Protein AF-A0A2X2T0S1-F1 (afdb_monomer)

Radius of gyration: 16.25 Å; Cα contacts (8 Å, |Δi|>4): 67; chains: 1; bounding box: 41×20×40 Å

pLDDT: mean 91.29, std 3.57, range [80.0, 97.25]

Solvent-accessible surface area (backbone atoms only — not comparable to full-atom values): 4638 Å² total; per-residue (Å²): 109,73,67,48,50,75,68,70,46,51,70,60,59,58,59,17,46,49,49,69,77,64,55,64,55,57,48,81,77,37,67,68,59,50,49,52,37,72,70,38,88,84,63,82,42,55,79,52,99,44,77,64,42,36,71,54,37,65,61,47,52,51,50,30,52,50,48,27,54,48,30,48,57,53,38,73,75,75,111

Organism: NCBI:txid158822

Secondary structure (DSSP, 8-state):
-HHHHHTT--HHHHHHTGGGG--TTTSTTSHHHHHHHHT-TTS-----SSTT-STTHHHHHHHHHHHHHHHHHHHHHH-

Structure (mmCIF, N/CA/C/O backbone):
data_AF-A0A2X2T0S1-F1
#
_entry.id   AF-A0A2X2T0S1-F1
#
loop_
_atom_site.group_PDB
_atom_site.id
_atom_site.type_symbol
_atom_site.label_atom_id
_atom_site.label_alt_id
_atom_site.label_comp_id
_atom_site.label_asy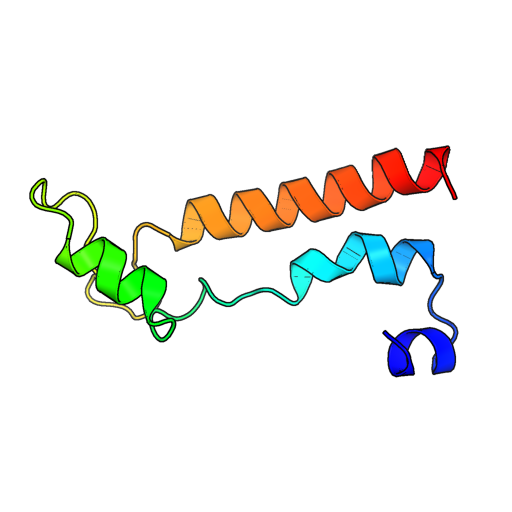m_id
_atom_site.label_entity_id
_atom_site.label_seq_id
_atom_site.pdbx_PDB_ins_code
_atom_site.Cartn_x
_atom_site.Cartn_y
_atom_site.Cartn_z
_atom_site.occupancy
_atom_site.B_iso_or_equiv
_atom_site.auth_seq_id
_atom_site.auth_comp_id
_atom_site.auth_asym_id
_atom_site.auth_atom_id
_atom_site.pdbx_PDB_model_num
ATOM 1 N N . MET A 1 1 ? 16.698 0.635 -3.652 1.00 80.00 1 MET A N 1
ATOM 2 C CA . MET A 1 1 ? 16.980 0.994 -5.061 1.00 80.00 1 MET A CA 1
ATOM 3 C C . MET A 1 1 ? 18.384 0.599 -5.515 1.00 80.00 1 MET A C 1
ATOM 5 O O . MET A 1 1 ? 18.445 -0.152 -6.477 1.00 80.00 1 MET A O 1
ATOM 9 N N . PRO A 1 2 ? 19.492 0.969 -4.835 1.00 83.38 2 PRO A N 1
ATOM 10 C CA . PRO A 1 2 ? 20.842 0.615 -5.306 1.00 83.38 2 PRO A CA 1
ATOM 11 C C . PRO A 1 2 ? 21.067 -0.898 -5.448 1.00 83.38 2 PRO A C 1
ATOM 13 O O . PRO A 1 2 ? 21.588 -1.352 -6.457 1.00 83.38 2 PRO A O 1
ATOM 16 N N . MET A 1 3 ? 20.579 -1.685 -4.481 1.00 86.38 3 MET A N 1
ATOM 17 C CA . MET A 1 3 ? 20.662 -3.151 -4.522 1.00 86.38 3 MET A CA 1
ATOM 18 C C . MET A 1 3 ? 19.885 -3.766 -5.699 1.00 86.38 3 MET A C 1
ATOM 20 O O . MET A 1 3 ? 20.385 -4.665 -6.356 1.00 86.38 3 MET A O 1
ATOM 24 N N . ALA A 1 4 ? 18.680 -3.273 -6.003 1.00 85.38 4 ALA A N 1
ATOM 25 C CA . ALA A 1 4 ? 17.878 -3.806 -7.109 1.00 85.38 4 ALA A CA 1
ATOM 26 C C . ALA A 1 4 ? 18.558 -3.565 -8.469 1.00 85.38 4 ALA A C 1
ATOM 28 O O . ALA A 1 4 ? 18.599 -4.462 -9.304 1.00 85.38 4 ALA A O 1
ATOM 29 N N . LEU A 1 5 ? 19.157 -2.385 -8.658 1.00 87.50 5 LEU A N 1
ATOM 30 C CA . LEU A 1 5 ? 19.920 -2.067 -9.868 1.00 87.50 5 LEU A CA 1
ATOM 31 C C . LEU A 1 5 ? 21.214 -2.892 -9.966 1.00 87.50 5 LEU A C 1
ATOM 33 O O . LEU A 1 5 ? 21.581 -3.320 -11.056 1.00 87.50 5 LEU A O 1
ATOM 37 N N . ALA A 1 6 ? 21.874 -3.171 -8.836 1.00 90.31 6 ALA A N 1
ATOM 38 C CA . ALA A 1 6 ? 23.034 -4.065 -8.789 1.00 90.31 6 ALA A CA 1
ATOM 39 C C . ALA A 1 6 ? 22.680 -5.516 -9.171 1.00 90.31 6 ALA A C 1
ATOM 41 O O . ALA A 1 6 ? 23.511 -6.224 -9.731 1.00 90.31 6 ALA A O 1
ATOM 42 N N . LEU A 1 7 ? 21.436 -5.935 -8.922 1.00 91.50 7 LEU A N 1
ATOM 43 C CA . LEU A 1 7 ? 20.870 -7.222 -9.341 1.00 91.50 7 LEU A CA 1
ATOM 44 C C . LEU A 1 7 ? 20.283 -7.191 -10.765 1.00 91.50 7 LEU A C 1
ATOM 46 O O . LEU A 1 7 ? 19.429 -8.015 -11.078 1.00 91.50 7 LEU A O 1
ATOM 50 N N . SER A 1 8 ? 20.688 -6.216 -11.590 1.00 89.50 8 SER A N 1
ATOM 51 C CA . SER A 1 8 ? 20.245 -6.026 -12.981 1.00 89.50 8 SER A CA 1
ATOM 52 C C . SER A 1 8 ? 18.725 -5.935 -13.190 1.00 89.50 8 SER A C 1
ATOM 54 O O . SER A 1 8 ? 18.225 -6.159 -14.294 1.00 89.50 8 SER A O 1
ATOM 56 N N . VAL A 1 9 ? 17.972 -5.533 -12.159 1.00 90.75 9 VAL A N 1
ATOM 57 C CA . VAL A 1 9 ? 16.547 -5.206 -12.299 1.00 90.75 9 VAL A CA 1
ATOM 58 C C . VAL A 1 9 ? 16.406 -3.931 -13.126 1.00 90.75 9 VAL A C 1
ATOM 60 O O . VAL A 1 9 ? 17.119 -2.951 -12.896 1.00 90.75 9 VAL A O 1
ATOM 63 N N . SER A 1 10 ? 15.462 -3.920 -14.073 1.00 92.25 10 SER A N 1
ATOM 64 C CA . SER A 1 10 ? 15.233 -2.737 -14.906 1.00 92.25 10 SER A CA 1
ATOM 65 C C . SER A 1 10 ? 14.847 -1.518 -14.045 1.00 92.25 10 SER A C 1
ATOM 67 O O . SER A 1 10 ? 14.082 -1.669 -13.081 1.00 92.25 10 SER A O 1
ATOM 69 N N . PRO A 1 11 ? 15.322 -0.299 -14.377 1.00 90.31 11 PRO A N 1
ATOM 70 C CA . PRO A 1 11 ? 14.929 0.914 -13.661 1.00 90.31 11 PRO A CA 1
ATOM 71 C C . PRO A 1 11 ? 13.410 1.109 -13.628 1.00 90.31 11 PRO A C 1
ATOM 73 O O . PRO A 1 11 ? 12.864 1.452 -12.582 1.00 90.31 11 PRO A O 1
ATOM 76 N N . LEU A 1 12 ? 12.728 0.801 -14.738 1.00 92.50 12 LEU A N 1
ATOM 77 C CA . LEU A 1 12 ? 11.270 0.836 -14.832 1.00 92.50 12 LEU A CA 1
ATOM 78 C C . LEU A 1 12 ? 10.625 -0.075 -13.785 1.00 92.50 12 LEU A C 1
ATOM 80 O O . LEU A 1 12 ? 9.802 0.383 -12.998 1.00 92.50 12 LEU A O 1
ATOM 84 N N . THR A 1 13 ? 11.022 -1.350 -13.734 1.00 92.31 13 THR A N 1
ATOM 85 C CA . THR A 1 13 ? 10.484 -2.308 -12.760 1.00 92.31 13 THR A CA 1
ATOM 86 C C . THR A 1 13 ? 10.754 -1.838 -11.338 1.00 92.31 13 THR A C 1
ATOM 88 O O . THR A 1 13 ? 9.849 -1.879 -10.508 1.00 92.31 13 THR A O 1
ATOM 91 N N . ALA A 1 14 ? 11.966 -1.360 -11.052 1.00 91.62 14 ALA A N 1
ATOM 92 C CA . ALA A 1 14 ? 12.345 -0.913 -9.718 1.00 91.62 14 ALA A CA 1
ATOM 93 C C . ALA A 1 14 ? 11.505 0.290 -9.248 1.00 91.62 14 ALA A C 1
ATOM 95 O O . ALA A 1 14 ? 11.087 0.330 -8.093 1.00 91.62 14 ALA A O 1
ATOM 96 N N . VAL A 1 15 ? 11.241 1.256 -10.134 1.00 91.50 15 VAL A N 1
ATOM 97 C CA . VAL A 1 15 ? 10.433 2.444 -9.817 1.00 91.50 15 VAL A CA 1
ATOM 98 C C . VAL A 1 15 ? 8.950 2.087 -9.721 1.00 91.50 15 VAL A C 1
ATOM 100 O O . VAL A 1 15 ? 8.310 2.410 -8.722 1.00 91.50 15 VAL A O 1
ATOM 103 N N . ALA A 1 16 ? 8.411 1.371 -10.710 1.00 93.88 16 ALA A N 1
ATOM 104 C CA . ALA A 1 16 ? 6.996 1.006 -10.757 1.00 93.88 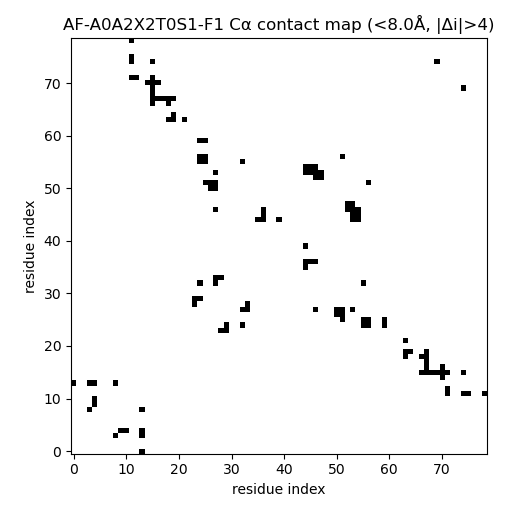16 ALA A CA 1
ATOM 105 C C . ALA A 1 16 ? 6.568 0.135 -9.564 1.00 93.88 16 ALA A C 1
ATOM 107 O O . ALA A 1 16 ? 5.467 0.289 -9.045 1.00 93.88 16 ALA A O 1
ATOM 108 N N . SER A 1 17 ? 7.444 -0.751 -9.081 1.00 92.75 17 SER A N 1
ATOM 109 C CA . SER A 1 17 ? 7.150 -1.628 -7.939 1.00 92.75 17 SER A CA 1
ATOM 110 C C . SER A 1 17 ? 7.493 -1.029 -6.570 1.00 92.75 17 SER A C 1
ATOM 112 O O . SER A 1 17 ? 7.227 -1.661 -5.549 1.00 92.75 17 SER A O 1
ATOM 114 N N . PHE A 1 18 ? 8.020 0.198 -6.498 1.00 91.50 18 PHE A N 1
ATOM 115 C CA . PHE A 1 18 ? 8.426 0.810 -5.227 1.00 91.50 18 PHE A CA 1
ATOM 116 C C . PHE A 1 18 ? 7.272 0.930 -4.217 1.00 91.50 18 PHE A C 1
ATOM 118 O O . PHE A 1 18 ? 7.446 0.682 -3.024 1.00 91.50 18 PHE A O 1
ATOM 125 N N . ALA A 1 19 ? 6.062 1.244 -4.685 1.00 90.75 19 ALA A N 1
ATOM 126 C CA . ALA A 1 19 ? 4.887 1.308 -3.816 1.00 90.75 19 ALA A CA 1
ATOM 127 C C . ALA A 1 19 ? 4.553 -0.051 -3.165 1.00 90.75 19 ALA A C 1
ATOM 129 O O . ALA A 1 19 ? 4.040 -0.080 -2.048 1.00 90.75 19 ALA A O 1
ATOM 130 N N . ALA A 1 20 ? 4.903 -1.176 -3.802 1.00 92.00 20 ALA A N 1
ATOM 131 C CA . ALA A 1 20 ? 4.618 -2.517 -3.289 1.00 92.00 20 ALA A CA 1
ATOM 132 C C . ALA A 1 20 ? 5.378 -2.856 -1.997 1.00 92.00 20 ALA A C 1
ATOM 134 O O . ALA A 1 20 ? 4.910 -3.680 -1.215 1.00 92.00 20 ALA A O 1
ATOM 135 N N . VAL A 1 21 ? 6.521 -2.209 -1.736 1.00 90.50 21 VAL A N 1
ATOM 136 C CA . VAL A 1 21 ? 7.273 -2.399 -0.481 1.00 90.50 21 VAL A CA 1
ATOM 137 C C . VAL A 1 21 ? 6.823 -1.455 0.640 1.00 90.50 21 VAL A C 1
ATOM 139 O O . VAL A 1 21 ? 7.281 -1.576 1.774 1.00 90.50 21 VAL A O 1
ATOM 142 N N . SER A 1 22 ? 5.892 -0.540 0.358 1.00 85.12 22 SER A N 1
ATOM 143 C CA . SER A 1 22 ? 5.367 0.439 1.318 1.00 85.12 22 SER A CA 1
ATOM 144 C C . SER A 1 22 ? 4.099 -0.079 2.012 1.00 85.12 22 SER A C 1
ATOM 146 O O . SER A 1 22 ? 3.021 0.499 1.916 1.00 85.12 22 SER A O 1
ATOM 148 N N . GLY A 1 23 ? 4.237 -1.192 2.737 1.00 86.56 23 GLY A N 1
ATOM 149 C CA . GLY A 1 23 ? 3.154 -1.889 3.448 1.00 86.56 23 GLY A CA 1
ATOM 150 C C . GLY A 1 23 ? 2.862 -1.375 4.862 1.00 86.56 23 GLY A C 1
ATOM 151 O O . GLY A 1 23 ? 2.400 -2.143 5.700 1.00 86.56 23 GLY A O 1
ATOM 152 N N . LEU A 1 24 ? 3.144 -0.103 5.163 1.00 89.19 24 LEU A N 1
ATOM 153 C CA . LEU A 1 24 ? 3.033 0.465 6.522 1.00 89.19 24 LEU A CA 1
ATOM 154 C C . LEU A 1 24 ? 1.610 0.413 7.101 1.00 89.19 24 LEU A C 1
ATOM 156 O O . LEU A 1 24 ? 1.430 0.540 8.306 1.00 89.19 24 LEU A O 1
ATOM 160 N N . PHE A 1 25 ? 0.611 0.209 6.244 1.00 90.94 25 PHE A N 1
ATOM 161 C CA . PHE A 1 25 ? -0.791 0.061 6.616 1.00 90.94 25 PHE A CA 1
ATOM 162 C C . PHE A 1 25 ? -1.219 -1.379 6.901 1.00 90.94 25 PHE A C 1
ATOM 164 O O . PHE A 1 25 ? -2.360 -1.575 7.282 1.00 90.94 25 PHE A O 1
ATOM 171 N N . ILE A 1 26 ? -0.363 -2.382 6.689 1.00 91.44 26 ILE A N 1
ATOM 172 C CA . ILE A 1 26 ? -0.730 -3.799 6.848 1.00 91.44 26 ILE A CA 1
ATOM 173 C C . ILE A 1 26 ? -0.853 -4.178 8.325 1.00 91.44 26 ILE A C 1
ATOM 175 O O . ILE A 1 26 ? -1.739 -4.942 8.699 1.00 91.44 26 ILE A O 1
ATOM 179 N N . LEU A 1 27 ? 0.064 -3.673 9.149 1.00 92.00 27 LEU A N 1
ATOM 180 C CA . LEU A 1 27 ? 0.020 -3.834 10.595 1.00 92.00 27 LEU A CA 1
ATOM 181 C C . LEU A 1 27 ? -0.332 -2.480 11.218 1.00 92.00 27 LEU A C 1
ATOM 183 O O . LEU A 1 27 ? 0.255 -1.468 10.829 1.00 92.00 27 LEU A O 1
ATOM 187 N N . PRO A 1 28 ? -1.211 -2.432 12.230 1.00 86.56 28 PRO A N 1
ATOM 188 C CA . PRO A 1 28 ? -1.605 -1.200 12.903 1.00 86.56 28 PRO A CA 1
ATOM 189 C C . PRO A 1 28 ? -0.527 -0.734 13.901 1.00 86.56 28 PRO A C 1
ATOM 191 O O . PRO A 1 28 ? -0.824 -0.357 15.029 1.00 86.56 28 PRO A O 1
ATOM 194 N N . THR A 1 29 ? 0.746 -0.798 13.508 1.00 88.44 29 THR A N 1
ATOM 195 C CA . THR A 1 29 ? 1.901 -0.352 14.300 1.00 88.44 29 THR A CA 1
ATOM 196 C C . THR A 1 29 ? 2.349 1.055 13.918 1.00 88.44 29 THR A C 1
ATOM 198 O O . THR A 1 29 ? 3.155 1.657 14.626 1.00 88.44 29 THR A O 1
ATOM 201 N N . TYR A 1 30 ? 1.838 1.595 12.807 1.00 89.88 30 TYR A N 1
ATOM 202 C CA . TYR A 1 30 ? 2.221 2.915 12.332 1.00 89.88 30 TYR A CA 1
ATOM 203 C C . TYR A 1 30 ? 1.518 4.015 13.151 1.00 89.88 30 TYR A C 1
ATOM 205 O O . TYR A 1 30 ? 0.282 4.037 13.185 1.00 89.88 30 TYR A O 1
ATOM 213 N N . PRO A 1 31 ? 2.259 4.941 13.798 1.00 91.75 31 PRO A N 1
ATOM 214 C CA . PRO A 1 31 ? 1.677 5.900 14.741 1.00 91.75 31 PRO A CA 1
ATOM 215 C C . PRO A 1 31 ? 0.555 6.751 14.150 1.00 91.75 31 PRO A C 1
ATOM 217 O O . PRO A 1 31 ? -0.408 7.063 14.842 1.00 91.75 31 PRO A O 1
ATOM 220 N N . THR A 1 32 ? 0.641 7.092 12.864 1.00 91.69 32 THR A N 1
ATOM 221 C CA . THR A 1 32 ? -0.375 7.909 12.191 1.00 91.69 32 THR A CA 1
ATOM 222 C C . THR A 1 32 ? -1.699 7.172 12.002 1.00 91.69 32 THR A C 1
ATOM 224 O O . THR A 1 32 ? -2.747 7.800 12.101 1.00 91.69 32 THR A O 1
ATOM 227 N N . LEU A 1 33 ? -1.685 5.850 11.798 1.00 90.75 33 LEU A N 1
ATOM 228 C CA . LEU A 1 33 ? -2.908 5.042 11.699 1.00 90.75 33 LEU A CA 1
ATOM 229 C C . LEU A 1 33 ? -3.589 4.920 13.055 1.00 90.75 33 LEU A C 1
ATOM 231 O O . LEU A 1 33 ? -4.799 5.091 13.158 1.00 90.75 33 LEU A O 1
ATOM 235 N N . VAL A 1 34 ? -2.803 4.666 14.104 1.00 91.12 34 VAL A N 1
ATOM 236 C CA . VAL A 1 34 ? -3.321 4.603 15.475 1.00 91.12 34 VAL A CA 1
ATOM 237 C C . VAL A 1 34 ? -3.903 5.957 15.872 1.00 91.12 34 VAL A C 1
ATOM 239 O O . VAL A 1 34 ? -5.019 6.012 16.377 1.00 91.12 34 VAL A O 1
ATOM 242 N N . ALA A 1 35 ? -3.199 7.050 15.577 1.00 92.75 35 ALA A N 1
ATOM 243 C CA . ALA A 1 35 ? -3.684 8.399 15.832 1.00 92.75 35 ALA A CA 1
ATOM 244 C C . ALA A 1 35 ? -4.979 8.704 15.056 1.00 92.75 35 ALA A C 1
ATOM 246 O O . ALA A 1 35 ? -5.905 9.260 15.635 1.00 92.75 35 ALA A O 1
ATOM 247 N N . ALA A 1 36 ? -5.082 8.290 13.787 1.00 91.56 36 ALA A N 1
ATOM 248 C CA . ALA A 1 36 ? -6.300 8.456 12.992 1.00 91.56 36 ALA A CA 1
ATOM 249 C C . ALA A 1 36 ? -7.505 7.718 13.601 1.00 91.56 36 ALA A C 1
ATOM 251 O O . ALA A 1 36 ? -8.591 8.281 13.641 1.00 91.56 36 ALA A O 1
ATOM 252 N N . VAL A 1 37 ? -7.305 6.504 14.129 1.00 91.94 37 VAL A N 1
ATOM 253 C CA . VAL A 1 37 ? -8.355 5.755 14.849 1.00 91.94 37 VAL A CA 1
ATOM 254 C C . VAL A 1 37 ? -8.756 6.450 16.149 1.00 91.94 37 VAL A C 1
ATOM 256 O O . VAL A 1 37 ? -9.929 6.468 16.497 1.00 91.94 37 VAL A O 1
ATOM 259 N N . GLN A 1 38 ? -7.794 7.005 16.892 1.00 91.12 38 GLN A N 1
ATOM 260 C CA . GLN A 1 38 ? -8.073 7.684 18.164 1.00 91.12 38 GLN A CA 1
ATOM 261 C C . GLN A 1 38 ? -8.783 9.031 17.982 1.00 91.12 38 GLN A C 1
ATOM 263 O O . GLN A 1 38 ? -9.524 9.440 18.866 1.00 91.12 38 GLN A O 1
ATOM 268 N N . MET A 1 39 ? -8.549 9.717 16.861 1.00 94.19 39 MET A N 1
ATOM 269 C CA . MET A 1 39 ? -9.188 10.996 16.529 1.00 94.19 39 MET A CA 1
ATOM 270 C C . MET A 1 39 ? -10.554 10.836 15.844 1.00 94.19 39 MET A C 1
ATOM 272 O O . MET A 1 39 ? -11.193 11.835 15.524 1.00 94.19 39 MET A O 1
ATOM 276 N N . ASP A 1 40 ? -10.999 9.608 15.572 1.00 94.31 40 ASP A N 1
ATOM 277 C CA . ASP A 1 40 ? -12.272 9.365 14.904 1.00 94.31 40 ASP A CA 1
ATOM 278 C C . ASP A 1 40 ? -13.447 9.278 15.889 1.00 94.31 40 ASP A C 1
ATOM 280 O O . ASP A 1 40 ? -13.799 8.210 16.397 1.00 94.31 40 ASP A O 1
ATOM 284 N N . ASP A 1 41 ? -14.123 10.410 16.077 1.00 93.00 41 ASP A N 1
ATOM 285 C CA . ASP A 1 41 ? -15.317 10.520 16.921 1.00 93.00 41 ASP A CA 1
ATOM 286 C C . ASP A 1 41 ? -16.557 9.816 16.333 1.00 93.00 41 ASP A C 1
ATOM 288 O O . ASP A 1 41 ? -17.536 9.571 17.042 1.00 93.00 41 ASP A O 1
ATOM 292 N N . THR A 1 42 ? -16.547 9.454 15.042 1.00 93.69 42 THR A N 1
ATOM 293 C CA . THR A 1 42 ? -17.669 8.738 14.405 1.00 93.69 42 THR A CA 1
ATOM 294 C C . THR A 1 42 ? -17.681 7.248 14.753 1.00 93.69 42 THR A C 1
ATOM 296 O O . THR A 1 42 ? -18.696 6.567 14.589 1.00 93.69 42 THR A O 1
ATOM 299 N N . GLY A 1 43 ? -16.546 6.720 15.227 1.00 86.50 43 GLY A N 1
ATOM 300 C CA . GLY A 1 43 ? -16.358 5.304 15.524 1.00 86.50 43 GLY A CA 1
ATOM 301 C C . GLY A 1 43 ? -16.415 4.395 14.292 1.00 86.50 43 GLY A C 1
ATOM 302 O O . GLY A 1 43 ? -16.628 3.184 14.454 1.00 86.50 43 GLY A O 1
ATOM 303 N N . THR A 1 44 ? -16.255 4.961 13.089 1.00 87.62 44 THR A N 1
ATOM 304 C CA . THR A 1 44 ? -16.217 4.232 11.810 1.00 87.62 44 THR A CA 1
ATOM 305 C C . THR A 1 44 ? -14.872 3.551 11.583 1.00 87.62 44 THR A C 1
ATOM 307 O O . THR A 1 44 ? -14.790 2.537 10.889 1.00 87.62 44 THR A O 1
ATOM 310 N N . THR A 1 45 ? -13.823 4.050 12.229 1.00 90.25 45 THR A N 1
ATOM 311 C CA . THR A 1 45 ? -12.483 3.495 12.205 1.00 90.25 45 THR A CA 1
ATOM 312 C C . THR A 1 45 ? -12.154 2.873 13.554 1.00 90.25 45 THR A C 1
ATOM 314 O O . THR A 1 45 ? -12.040 3.537 14.577 1.00 90.25 45 THR A O 1
ATOM 317 N N . ARG A 1 46 ? -12.035 1.542 13.583 1.00 88.75 46 ARG A N 1
ATOM 318 C CA . ARG A 1 46 ? -11.620 0.789 14.774 1.00 88.75 46 ARG A CA 1
ATOM 319 C C . ARG A 1 46 ? -10.718 -0.365 14.383 1.00 88.75 46 ARG A C 1
ATOM 321 O O . ARG A 1 46 ? -10.864 -0.944 13.308 1.00 88.75 46 ARG A O 1
ATOM 328 N N . ILE A 1 47 ? -9.809 -0.715 15.286 1.00 90.25 47 ILE A N 1
ATOM 329 C CA . ILE A 1 47 ? -9.051 -1.961 15.190 1.00 90.25 47 ILE A CA 1
ATOM 330 C C . ILE A 1 47 ? -9.942 -3.073 15.748 1.00 90.25 47 ILE A C 1
ATOM 332 O O . ILE A 1 47 ? -10.410 -2.998 16.883 1.00 90.25 47 ILE A O 1
ATOM 336 N N . GLY A 1 48 ? -10.226 -4.075 14.922 1.00 86.75 48 GLY A N 1
ATOM 337 C CA . GLY A 1 48 ? -11.052 -5.219 15.279 1.00 86.75 48 GLY A CA 1
ATOM 338 C C . GLY A 1 48 ? -10.288 -6.297 16.052 1.00 86.75 48 GLY A C 1
ATOM 339 O O . GLY A 1 48 ? -9.180 -6.102 16.540 1.00 86.75 48 GLY A O 1
ATOM 340 N N . LYS A 1 49 ? -10.884 -7.493 16.130 1.00 86.50 49 LYS A N 1
ATOM 341 C CA . LYS A 1 49 ? -10.320 -8.645 16.863 1.00 86.50 49 LYS A CA 1
ATOM 342 C C . LYS A 1 49 ? -8.976 -9.145 16.308 1.00 86.50 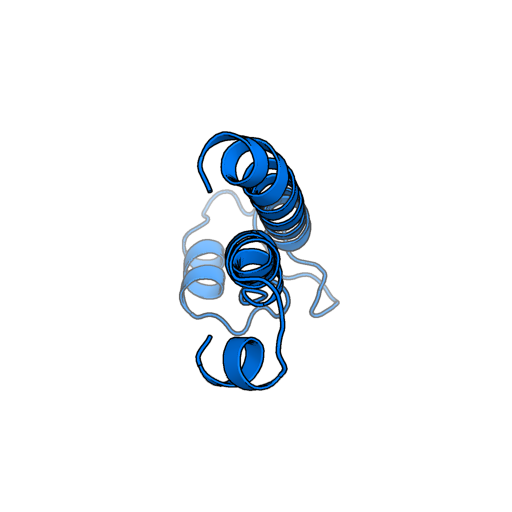49 LYS A C 1
ATOM 344 O O . LYS A 1 49 ? -8.194 -9.735 17.046 1.00 86.50 49 LYS A O 1
ATOM 349 N N . PHE A 1 50 ? -8.731 -8.964 15.012 1.00 86.88 50 PHE A N 1
ATOM 350 C CA . PHE A 1 50 ? -7.523 -9.436 14.335 1.00 86.88 50 PHE A CA 1
ATOM 351 C C . PHE A 1 50 ? -6.639 -8.258 13.944 1.00 86.88 50 PHE A C 1
ATOM 353 O O . PHE A 1 50 ? -7.151 -7.199 13.594 1.00 86.88 50 PHE A O 1
ATOM 360 N N . VAL A 1 51 ? -5.323 -8.476 13.920 1.00 85.75 51 VAL A N 1
ATOM 361 C CA . VAL A 1 51 ? -4.329 -7.435 13.607 1.00 85.75 51 VAL A CA 1
ATOM 362 C C . VAL A 1 51 ? -4.574 -6.795 12.235 1.00 85.75 51 VAL A C 1
ATOM 364 O O . VAL A 1 51 ? -4.453 -5.586 12.109 1.00 85.75 51 VAL A O 1
ATOM 367 N N . PHE A 1 52 ? -5.000 -7.575 11.239 1.00 87.75 52 PHE A N 1
ATOM 368 C CA . PHE A 1 52 ? -5.320 -7.086 9.888 1.00 87.75 52 PHE A CA 1
ATOM 369 C C . PHE A 1 52 ? -6.741 -6.516 9.745 1.00 87.75 52 PHE A C 1
ATOM 371 O O . PHE A 1 52 ? -7.101 -5.988 8.696 1.00 87.75 52 PHE A O 1
ATOM 378 N N . ASN A 1 53 ? -7.586 -6.658 10.768 1.00 90.62 53 ASN A N 1
ATOM 379 C CA . ASN A 1 53 ? -8.978 -6.228 10.714 1.00 90.62 53 ASN A CA 1
ATOM 380 C C . ASN A 1 53 ? -9.088 -4.756 11.128 1.00 90.62 53 ASN A C 1
ATOM 382 O O . ASN A 1 53 ? -9.493 -4.445 12.246 1.00 90.62 53 ASN A O 1
ATOM 386 N N . HIS A 1 54 ? -8.682 -3.857 10.237 1.00 92.44 54 HIS A N 1
ATOM 387 C CA . HIS A 1 54 ? -8.779 -2.412 10.428 1.00 92.44 54 HIS A CA 1
ATOM 388 C C . HIS A 1 54 ? -9.150 -1.719 9.101 1.00 92.44 54 HIS A C 1
ATOM 390 O O . HIS A 1 54 ? -8.809 -2.215 8.020 1.00 92.44 54 HIS A O 1
ATOM 396 N N . PRO A 1 55 ? -9.796 -0.542 9.141 1.00 91.44 55 PRO A N 1
ATOM 397 C CA . PRO A 1 55 ? -10.370 0.113 7.957 1.00 91.44 55 PRO A CA 1
ATOM 398 C C . PRO A 1 55 ? -9.340 0.497 6.888 1.00 91.44 55 PRO A C 1
ATOM 400 O O . PRO A 1 55 ? -9.691 0.613 5.722 1.00 91.44 55 PRO A O 1
ATOM 403 N N . PHE A 1 56 ? -8.066 0.661 7.253 1.00 92.75 56 PHE A N 1
ATOM 404 C CA . PHE A 1 56 ? -7.008 1.094 6.331 1.00 92.75 56 PHE A CA 1
ATOM 405 C C . PHE A 1 56 ? -6.457 -0.015 5.431 1.00 92.75 56 PHE A C 1
ATOM 407 O O . PHE A 1 56 ? -5.712 0.284 4.501 1.00 92.75 56 PHE A O 1
ATOM 414 N N . PHE A 1 57 ? -6.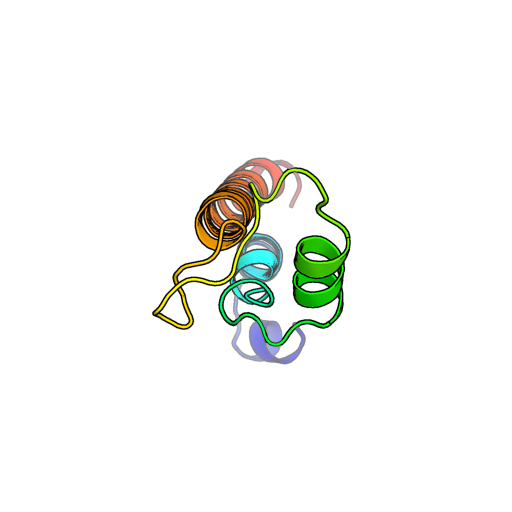818 -1.281 5.676 1.00 93.25 57 PHE A N 1
ATOM 415 C CA . PHE A 1 57 ? -6.262 -2.403 4.922 1.00 93.25 57 PHE A CA 1
ATOM 416 C C . PHE A 1 57 ? -6.714 -2.357 3.460 1.00 93.25 57 PHE A C 1
ATOM 418 O O . PHE A 1 57 ? -5.887 -2.290 2.558 1.00 93.25 57 PHE A O 1
ATOM 425 N N . ILE A 1 58 ? -8.030 -2.305 3.227 1.00 93.56 58 ILE A N 1
ATOM 426 C CA . ILE A 1 58 ? -8.603 -2.302 1.873 1.00 93.56 58 ILE A CA 1
ATOM 427 C C . ILE A 1 58 ? -8.173 -1.051 1.083 1.00 93.56 58 ILE A C 1
ATOM 429 O O . ILE A 1 58 ? -7.624 -1.222 -0.007 1.00 93.56 58 ILE A O 1
ATOM 433 N N . PRO A 1 59 ? -8.329 0.190 1.597 1.00 93.19 59 PRO A N 1
ATOM 434 C CA . PRO A 1 59 ? -7.900 1.385 0.873 1.00 93.19 59 PRO A CA 1
ATOM 435 C C . PRO A 1 59 ? -6.392 1.404 0.605 1.00 93.19 59 PRO A C 1
ATOM 437 O O . PRO A 1 59 ? -5.974 1.765 -0.493 1.00 93.19 59 PRO A O 1
ATOM 440 N N . GLY A 1 60 ? -5.574 0.977 1.575 1.00 93.62 60 GLY A N 1
ATOM 441 C CA . GLY A 1 60 ? -4.124 0.899 1.413 1.00 93.62 60 GLY A CA 1
ATOM 442 C C . GLY A 1 60 ? -3.720 -0.095 0.326 1.00 93.62 60 GLY A C 1
ATOM 443 O O . GLY A 1 60 ? -2.947 0.249 -0.567 1.00 93.62 60 GLY A O 1
ATOM 444 N N . THR A 1 61 ? -4.297 -1.302 0.333 1.00 94.88 61 THR A N 1
ATOM 445 C CA . THR A 1 61 ? -4.034 -2.313 -0.700 1.00 94.88 61 THR A CA 1
ATOM 446 C C . THR A 1 61 ? -4.476 -1.828 -2.077 1.00 94.88 6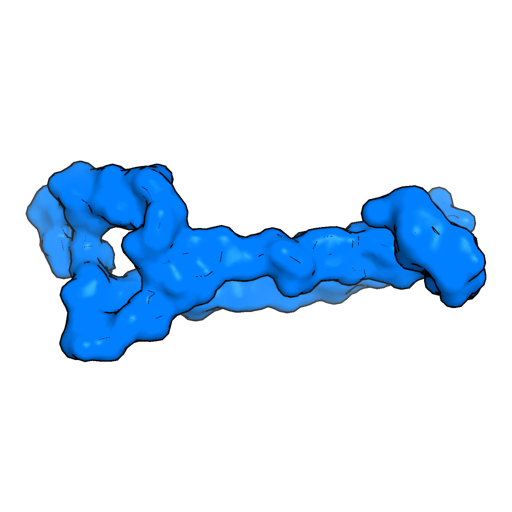1 THR A C 1
ATOM 448 O O . THR A 1 61 ? -3.719 -1.967 -3.035 1.00 94.88 61 THR A O 1
ATOM 451 N N . MET A 1 62 ? -5.658 -1.212 -2.188 1.00 96.75 62 MET A N 1
ATOM 452 C CA . MET A 1 62 ? -6.117 -0.620 -3.448 1.00 96.75 62 MET A CA 1
ATOM 453 C C . MET A 1 62 ? -5.160 0.468 -3.944 1.00 96.75 62 MET A C 1
ATOM 455 O O . MET A 1 62 ? -4.806 0.474 -5.121 1.00 96.75 62 MET A O 1
ATOM 459 N N . GLY A 1 63 ? -4.697 1.347 -3.053 1.00 95.88 63 GLY A N 1
ATOM 460 C CA . GLY A 1 63 ? -3.725 2.389 -3.379 1.00 95.88 63 GLY A CA 1
ATOM 461 C C . GLY A 1 63 ? -2.409 1.820 -3.908 1.00 95.88 63 GLY A C 1
ATOM 462 O O . GLY A 1 63 ? -1.914 2.287 -4.930 1.00 95.88 63 GLY A O 1
ATOM 463 N N . VAL A 1 64 ? -1.876 0.771 -3.272 1.00 96.50 64 VAL A N 1
ATOM 464 C CA . VAL A 1 64 ? -0.660 0.082 -3.738 1.00 96.50 64 VAL A CA 1
ATOM 465 C C . VAL A 1 64 ? -0.868 -0.543 -5.115 1.00 96.50 64 VAL A C 1
ATOM 467 O O . VAL A 1 64 ? -0.041 -0.337 -6.001 1.00 96.50 64 VAL A O 1
ATOM 470 N N . VAL A 1 65 ? -1.967 -1.276 -5.320 1.00 96.69 65 VAL A N 1
ATOM 471 C CA . VAL A 1 65 ? -2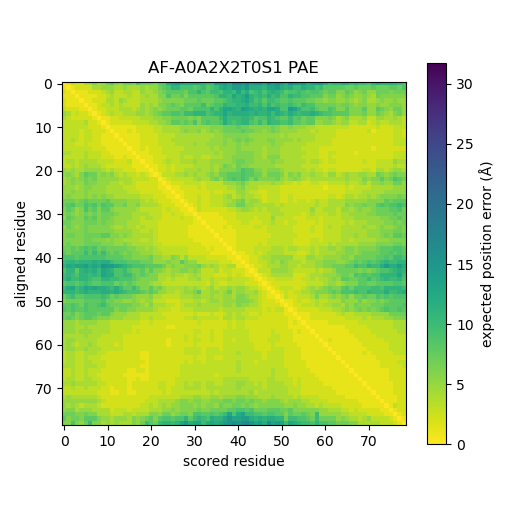.265 -1.919 -6.610 1.00 96.69 65 VAL A CA 1
ATOM 472 C C . VAL A 1 65 ? -2.349 -0.874 -7.720 1.00 96.69 65 VAL A C 1
ATOM 474 O O . VAL A 1 65 ? -1.673 -1.008 -8.738 1.00 96.69 65 VAL A O 1
ATOM 477 N N . LEU A 1 66 ? -3.114 0.199 -7.505 1.00 97.25 66 LEU A N 1
ATOM 478 C CA . LEU A 1 66 ? -3.256 1.275 -8.485 1.00 97.25 66 LEU A CA 1
ATOM 479 C C . LEU A 1 66 ? -1.925 1.986 -8.749 1.00 97.25 66 LEU A C 1
ATOM 481 O O . LEU A 1 66 ? -1.590 2.221 -9.907 1.00 97.25 66 LEU A O 1
ATOM 485 N N . ALA A 1 67 ? -1.143 2.280 -7.708 1.00 96.44 67 ALA A N 1
ATOM 486 C CA . ALA A 1 67 ? 0.160 2.924 -7.851 1.00 96.44 67 A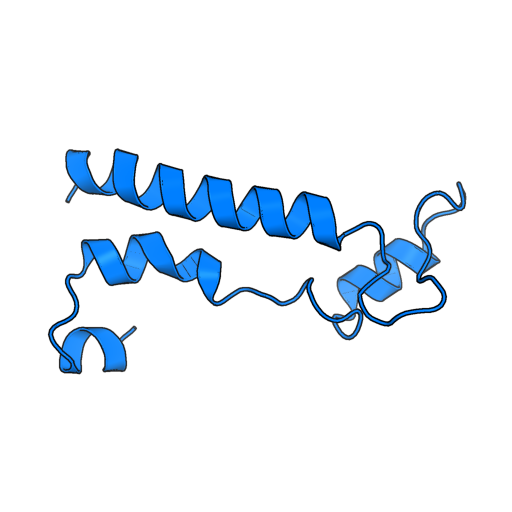LA A CA 1
ATOM 487 C C . ALA A 1 67 ? 1.130 2.082 -8.691 1.00 96.44 67 ALA A C 1
ATOM 489 O O . ALA A 1 67 ? 1.796 2.622 -9.570 1.00 96.44 67 ALA A O 1
ATOM 490 N N . VAL A 1 68 ? 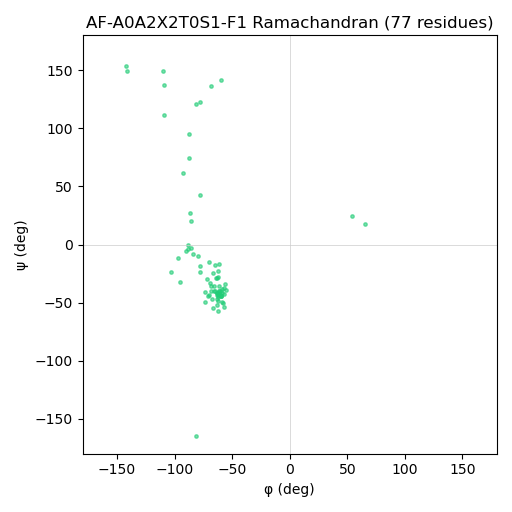1.179 0.764 -8.469 1.00 96.81 68 VAL A N 1
ATOM 491 C CA . VAL A 1 68 ? 2.035 -0.141 -9.250 1.00 96.81 68 VAL A CA 1
ATOM 492 C C . VAL A 1 68 ? 1.548 -0.241 -10.695 1.00 96.81 68 VAL A C 1
ATOM 494 O O . VAL A 1 68 ? 2.348 -0.098 -11.620 1.00 96.81 68 VAL A O 1
ATOM 497 N N . CYS A 1 69 ? 0.242 -0.433 -10.911 1.00 96.88 69 CYS A N 1
ATOM 498 C CA . CYS A 1 69 ? -0.338 -0.491 -12.253 1.00 96.88 69 CYS A CA 1
ATOM 499 C C . CYS A 1 69 ? -0.054 0.791 -13.045 1.00 96.88 69 CYS A C 1
ATOM 501 O O . CYS A 1 69 ? 0.457 0.726 -14.163 1.00 96.88 69 CYS A O 1
ATOM 503 N N . PHE A 1 70 ? -0.325 1.959 -12.459 1.00 96.50 70 PHE A N 1
ATOM 504 C CA . PHE A 1 70 ? -0.038 3.241 -13.096 1.00 96.50 70 PHE A CA 1
ATOM 505 C C . PHE A 1 70 ? 1.462 3.480 -13.269 1.00 96.50 70 PHE A C 1
ATOM 507 O O . PHE A 1 70 ? 1.863 4.000 -14.306 1.00 96.50 70 PHE A O 1
ATOM 514 N N . GLY A 1 71 ? 2.298 3.043 -12.326 1.00 95.56 71 GLY A N 1
ATOM 515 C CA . GLY A 1 71 ? 3.754 3.104 -12.446 1.00 95.56 71 GLY A CA 1
ATOM 516 C C . GLY A 1 71 ? 4.275 2.371 -13.683 1.00 95.56 71 GLY A C 1
ATOM 517 O O . GLY A 1 71 ? 5.112 2.912 -14.400 1.00 95.56 71 GLY A O 1
ATOM 518 N N . PHE A 1 72 ? 3.740 1.185 -13.987 1.00 96.06 72 PHE A N 1
ATOM 519 C CA . PHE A 1 72 ? 4.086 0.466 -15.216 1.00 96.06 72 PHE A CA 1
ATOM 520 C C . PHE A 1 72 ? 3.525 1.137 -16.472 1.00 96.06 72 PHE A C 1
ATOM 522 O O . PHE A 1 72 ? 4.254 1.269 -17.452 1.00 96.06 72 PHE A O 1
ATOM 529 N N . VAL A 1 73 ? 2.266 1.588 -16.448 1.00 96.31 73 VAL A N 1
ATOM 530 C CA . VAL A 1 73 ? 1.633 2.240 -17.608 1.00 96.31 73 VAL A CA 1
ATOM 531 C C . VAL A 1 73 ? 2.362 3.532 -17.972 1.00 96.31 73 VAL A C 1
ATOM 533 O O . VAL A 1 73 ? 2.865 3.652 -19.084 1.00 96.31 73 VAL A O 1
ATOM 536 N N . PHE A 1 74 ? 2.481 4.481 -17.043 1.00 95.00 74 PHE A N 1
ATOM 537 C CA . PHE A 1 74 ? 3.153 5.754 -17.312 1.00 95.00 74 PHE A CA 1
ATOM 538 C C . PHE A 1 74 ? 4.653 5.574 -17.522 1.00 95.00 74 PHE A C 1
ATOM 540 O O . PHE A 1 74 ? 5.221 6.182 -18.426 1.00 95.00 74 PHE A O 1
ATOM 547 N N . GLY A 1 75 ? 5.289 4.704 -16.736 1.00 93.00 75 GLY A N 1
ATOM 548 C CA . GLY A 1 75 ? 6.706 4.409 -16.890 1.00 93.00 75 GLY A CA 1
ATOM 549 C C . GLY A 1 75 ? 7.035 3.853 -18.275 1.00 93.00 75 GLY A C 1
ATOM 550 O O . GLY A 1 75 ? 8.005 4.298 -18.865 1.00 93.00 75 GLY A O 1
ATOM 551 N N . SER A 1 76 ? 6.193 2.985 -18.847 1.00 90.88 76 SER A N 1
ATOM 552 C CA . SER A 1 76 ? 6.403 2.458 -20.208 1.00 90.88 76 SER A CA 1
ATOM 553 C C . SER A 1 76 ? 6.319 3.504 -21.328 1.00 90.88 76 SER A C 1
ATOM 555 O O . SER A 1 76 ? 6.761 3.242 -22.441 1.00 90.88 76 SER A O 1
ATOM 557 N N . ILE A 1 77 ? 5.733 4.673 -21.048 1.00 93.50 77 ILE A N 1
ATOM 558 C CA . ILE A 1 77 ? 5.591 5.776 -22.007 1.00 93.50 77 ILE A CA 1
ATOM 559 C C . ILE A 1 77 ? 6.731 6.792 -21.839 1.00 93.50 77 ILE A C 1
ATOM 561 O O . ILE A 1 77 ? 7.128 7.437 -22.806 1.00 93.50 77 ILE A O 1
ATOM 5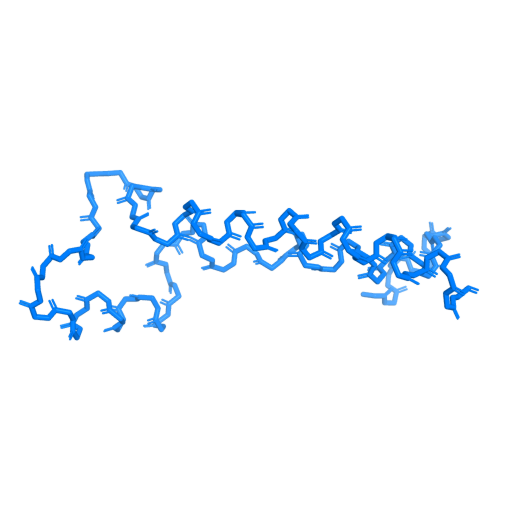65 N N . MET A 1 78 ? 7.225 6.975 -20.610 1.00 91.19 78 MET A N 1
ATOM 566 C CA . MET A 1 78 ? 8.133 8.069 -20.247 1.00 91.19 78 MET A CA 1
ATOM 567 C C . MET A 1 78 ? 9.611 7.666 -20.107 1.00 91.19 78 MET A C 1
ATOM 569 O O . MET A 1 78 ? 10.464 8.550 -20.193 1.00 91.19 78 MET A O 1
ATOM 573 N N . LEU A 1 79 ? 9.907 6.390 -19.835 1.00 83.31 79 LEU A N 1
ATOM 574 C CA . LEU A 1 79 ? 11.252 5.827 -19.610 1.00 83.31 79 LEU A CA 1
ATOM 575 C C . LEU A 1 79 ? 11.635 4.866 -20.736 1.00 83.31 79 LEU A C 1
ATOM 577 O O . LEU A 1 79 ? 12.828 4.888 -21.111 1.00 83.31 79 LEU A O 1
#

Mean predicted aligned error: 4.37 Å

InterPro domains:
  IPR004668 Anaerobic c4-dicarboxylate membrane transporter [PTHR36106] (1-79)

Foldseek 3Di:
DVVCVVVVNDPLLCQLLVLVVVVLQQFCPDVVLVVVCVPDPVNPFDDDPDRRPTPSNVVSVVVSVVSSVVSNVVSVVVD

Sequence (79 aa):
MPMALALSVSPLTAVASFAAVSGLFILPTYPTLVAAVQMDDTGTTRIGKFVFNHPFFIPGTMGVVLAVCFGFVFGSIML